Protein AF-A0AAV5VMQ9-F1 (afdb_monomer_lite)

Foldseek 3Di:
DFDDDPNDTPQQPDPLLPDDPVVSLVVLVVLLVVLVVVLVVLVVVLVVLVVVVVDPPDPPDDPCVVVSVLVSVLSVQLSVLSCVQRNVLSVVLNVCVVVPHDPVVSSVSVRVSVVSVVCNVCVNVVSCCVRDPPSVVVVVVVVCVVVVPPD

pLDDT: mean 80.71, std 12.86, range [41.66, 93.38]

Organism: NCBI:txid1538716

Radius of gyration: 21.26 Å; chains: 1; bounding box: 55×44×60 Å

InterPro domains:
  IPR000276 G protein-coupled receptor, rhodopsin-like [SM01381] (3-143)
  IPR019424 Serpentine type 7TM GPCR chemoreceptor Srsx [PF10320] (2-141)
  IPR047130 Serpentine type 7TM GPCR chemoreceptor Srsx, nematodes [PTHR23360] (6-145)

Structure (mmCIF, N/CA/C/O backbone):
data_AF-A0AAV5VMQ9-F1
#
_entry.id   AF-A0AAV5VMQ9-F1
#
loop_
_atom_site.group_PDB
_atom_site.id
_atom_site.type_symbol
_atom_site.label_atom_id
_atom_site.label_alt_id
_atom_site.label_comp_id
_atom_site.label_asym_id
_atom_site.label_entity_id
_atom_site.label_seq_id
_atom_site.pdbx_PDB_ins_code
_atom_site.Cartn_x
_atom_site.Cartn_y
_atom_site.Cartn_z
_atom_site.occupancy
_atom_site.B_iso_or_equiv
_atom_site.auth_seq_id
_atom_site.auth_comp_id
_atom_site.auth_asym_id
_atom_site.auth_atom_id
_atom_site.pdbx_PDB_model_num
ATOM 1 N N . SER A 1 1 ? -10.797 21.647 5.599 1.00 41.66 1 SER A N 1
ATOM 2 C CA . SER A 1 1 ? -12.097 22.341 5.587 1.00 41.66 1 SER A CA 1
ATOM 3 C C . SER A 1 1 ? -13.167 21.272 5.633 1.00 41.66 1 SER A C 1
ATOM 5 O O . SER A 1 1 ? -13.193 20.455 4.722 1.00 41.66 1 SER A O 1
ATOM 7 N N . VAL A 1 2 ? -13.941 21.184 6.713 1.00 50.97 2 VAL A N 1
ATOM 8 C CA . VAL A 1 2 ? -15.076 20.250 6.808 1.00 50.97 2 VAL A CA 1
ATOM 9 C C . VAL A 1 2 ? -16.281 20.965 6.197 1.00 50.97 2 VAL A C 1
ATOM 11 O O . VAL A 1 2 ? -16.526 22.122 6.528 1.00 50.97 2 VAL A O 1
ATOM 14 N N . LEU A 1 3 ? -16.944 20.329 5.232 1.00 51.19 3 LEU A N 1
ATOM 15 C CA . LEU A 1 3 ? -18.152 20.849 4.590 1.00 51.19 3 LEU A CA 1
ATOM 16 C C . LEU A 1 3 ? -19.355 20.325 5.377 1.00 51.19 3 LEU A C 1
ATOM 18 O O . LEU A 1 3 ? -19.498 19.112 5.530 1.00 51.19 3 LEU A O 1
ATOM 22 N N . TYR A 1 4 ? -20.176 21.243 5.881 1.00 50.38 4 TYR A N 1
ATOM 23 C CA . TYR A 1 4 ? -21.415 20.946 6.596 1.00 50.38 4 TYR A CA 1
ATOM 24 C C . TYR A 1 4 ? -22.597 21.196 5.662 1.00 50.38 4 TYR A C 1
ATOM 26 O O . TYR A 1 4 ? -22.628 22.212 4.964 1.00 50.38 4 TYR A O 1
ATOM 34 N N . VAL A 1 5 ? -23.559 20.277 5.654 1.00 51.19 5 VAL A N 1
ATOM 35 C CA . VAL A 1 5 ? -24.880 20.467 5.048 1.00 51.19 5 VAL A CA 1
ATOM 36 C C . VAL A 1 5 ? -25.882 19.968 6.082 1.00 51.19 5 VAL A C 1
ATOM 38 O O . VAL A 1 5 ? -25.849 18.792 6.421 1.00 51.19 5 VAL A O 1
ATOM 41 N N . ASP A 1 6 ? -26.732 20.869 6.581 1.00 54.53 6 ASP A N 1
ATOM 42 C CA . ASP A 1 6 ? -27.816 20.564 7.534 1.00 54.53 6 ASP A CA 1
ATOM 43 C C . ASP A 1 6 ? -27.338 19.948 8.871 1.00 54.53 6 ASP A C 1
ATOM 45 O O . ASP A 1 6 ? -27.774 18.879 9.279 1.00 54.53 6 ASP A O 1
ATOM 49 N N . ASP A 1 7 ? -26.381 20.614 9.535 1.00 60.31 7 ASP A N 1
ATOM 50 C CA . ASP A 1 7 ? -25.781 20.241 10.838 1.00 60.31 7 ASP A CA 1
ATOM 51 C C . ASP A 1 7 ? -25.092 18.860 10.932 1.00 60.31 7 ASP A C 1
ATOM 53 O O . ASP A 1 7 ? -24.457 18.558 11.944 1.00 60.31 7 ASP A O 1
ATOM 57 N N . ASP A 1 8 ? -25.086 18.071 9.856 1.00 57.31 8 ASP A N 1
ATOM 58 C CA . ASP A 1 8 ? -24.368 16.801 9.771 1.00 57.31 8 ASP A CA 1
ATOM 59 C C . ASP A 1 8 ? -23.054 16.928 8.969 1.00 57.31 8 ASP A C 1
ATOM 61 O O . ASP A 1 8 ? -22.966 17.565 7.912 1.00 57.31 8 ASP A O 1
ATOM 65 N N . GLU A 1 9 ? -21.985 16.295 9.473 1.00 60.38 9 GLU A N 1
ATOM 66 C CA . GLU A 1 9 ? -20.730 16.149 8.726 1.00 60.38 9 GLU A CA 1
ATOM 67 C C . GLU A 1 9 ? -20.981 15.282 7.483 1.00 60.38 9 GLU A C 1
ATOM 69 O O . GLU A 1 9 ? -21.402 14.126 7.600 1.00 60.38 9 GLU A O 1
ATOM 74 N N . ILE A 1 10 ? -20.670 15.798 6.285 1.00 59.00 10 ILE A N 1
ATOM 75 C CA . ILE A 1 10 ? -20.750 14.998 5.055 1.00 59.00 10 ILE A CA 1
ATOM 76 C C . ILE A 1 10 ? -19.783 13.819 5.186 1.00 59.00 10 ILE A C 1
ATOM 78 O O . ILE A 1 10 ? -18.559 13.967 5.093 1.00 59.00 10 ILE A O 1
ATOM 82 N N . LYS A 1 11 ? -20.336 12.622 5.390 1.00 62.44 11 LYS A N 1
ATOM 83 C CA . LYS A 1 11 ? -19.556 11.385 5.427 1.00 62.44 11 LYS A CA 1
ATOM 84 C C . LYS A 1 11 ? -18.906 11.184 4.061 1.00 62.44 11 LYS A C 1
ATOM 86 O O . LYS A 1 11 ? -19.587 11.226 3.037 1.00 62.44 11 LYS A O 1
ATOM 91 N N . LEU A 1 12 ? -17.590 10.953 4.034 1.00 67.56 12 LEU A N 1
ATOM 92 C CA . LEU A 1 12 ? -16.906 10.583 2.794 1.00 67.56 12 LEU A CA 1
ATOM 93 C C . LEU A 1 12 ? -17.612 9.370 2.180 1.00 67.56 12 LEU A C 1
ATOM 95 O O . LEU A 1 12 ? -17.870 8.384 2.874 1.00 67.56 12 LEU A O 1
ATOM 99 N N . CYS A 1 13 ? -17.899 9.443 0.878 1.00 68.81 13 CYS A N 1
ATOM 100 C CA . CYS A 1 13 ? -18.507 8.350 0.128 1.00 68.81 13 CYS A CA 1
ATOM 101 C C . CYS A 1 13 ? -17.547 7.157 0.090 1.00 68.81 13 CYS A C 1
ATOM 103 O O . CYS A 1 13 ? -16.725 7.022 -0.817 1.00 68.81 13 CYS A O 1
ATOM 105 N N . GLN A 1 14 ? -17.635 6.292 1.097 1.00 73.38 14 GLN A N 1
ATOM 106 C CA . GLN A 1 14 ? -16.844 5.079 1.195 1.00 73.38 14 GLN A CA 1
ATOM 107 C C . GLN A 1 14 ? -17.784 3.894 1.427 1.00 73.38 14 GLN A C 1
ATOM 109 O O . GLN A 1 14 ? -18.496 3.880 2.435 1.00 73.38 14 GLN A O 1
ATOM 114 N N . PRO A 1 15 ? -17.745 2.861 0.567 1.00 71.88 15 PRO A N 1
ATOM 115 C CA . PRO A 1 15 ? -18.595 1.686 0.713 1.00 71.88 15 PRO A CA 1
ATOM 116 C C . PRO A 1 15 ? -18.608 1.064 2.118 1.00 71.88 15 PRO A C 1
ATOM 118 O O . PRO A 1 15 ? -19.693 0.754 2.568 1.00 71.88 15 PRO A O 1
ATOM 121 N N . PRO A 1 16 ? -17.494 0.920 2.872 1.00 73.50 16 PRO A N 1
ATOM 122 C CA . PRO A 1 16 ? -17.504 0.287 4.193 1.00 73.50 16 PRO A CA 1
ATOM 123 C C . PRO A 1 16 ? -18.169 1.121 5.297 1.00 73.50 16 PRO A C 1
ATOM 125 O O . PRO A 1 16 ? -18.546 0.561 6.325 1.00 73.50 16 PRO A O 1
ATOM 128 N N . LEU A 1 17 ? -18.288 2.442 5.122 1.00 76.56 17 LEU A N 1
ATOM 129 C CA . LEU A 1 17 ? -18.883 3.338 6.121 1.00 76.56 17 LEU A CA 1
ATOM 130 C C . LEU A 1 17 ? -20.412 3.254 6.135 1.00 76.56 17 LEU A C 1
ATOM 132 O O . LEU A 1 17 ? -21.012 3.515 7.173 1.00 76.56 17 LEU A O 1
ATOM 136 N N . SER A 1 18 ? -21.034 2.837 5.027 1.00 80.12 18 SER A N 1
ATOM 137 C CA . SER A 1 18 ? -22.481 2.605 4.951 1.00 80.12 18 SER A CA 1
ATOM 138 C C . SER A 1 18 ? -22.912 1.242 5.505 1.00 80.12 18 SER A C 1
ATOM 140 O O . SER A 1 18 ? -24.106 0.962 5.568 1.00 80.12 18 SER A O 1
ATOM 142 N N . LEU A 1 19 ? -21.968 0.373 5.893 1.00 80.81 19 LEU A N 1
ATOM 143 C CA . LEU A 1 19 ? -22.278 -0.924 6.498 1.00 80.81 19 LEU A CA 1
ATOM 144 C C . LEU A 1 19 ? -22.475 -0.801 8.010 1.00 80.81 19 LEU 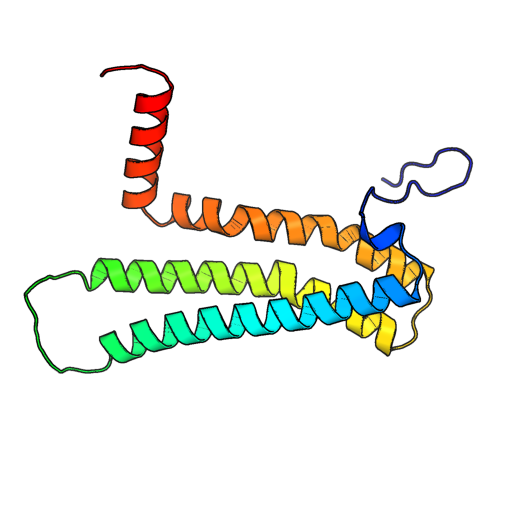A C 1
ATOM 146 O O . LEU A 1 19 ? -21.891 0.054 8.678 1.00 80.81 19 LEU A O 1
ATOM 150 N N . SER A 1 20 ? -23.253 -1.733 8.566 1.00 84.75 20 SER A N 1
ATOM 151 C CA . SER A 1 20 ? -23.396 -1.866 10.014 1.00 84.75 20 SER A CA 1
ATOM 152 C C . SER A 1 20 ? -22.042 -2.129 10.681 1.00 84.75 20 SER A C 1
ATOM 154 O O . SER A 1 20 ? -21.143 -2.753 10.110 1.00 84.75 20 SER A O 1
ATOM 156 N N . PHE A 1 21 ? -21.895 -1.670 11.925 1.00 79.50 21 PHE A N 1
ATOM 157 C CA . PHE A 1 21 ? -20.625 -1.699 12.659 1.00 79.50 21 PHE A CA 1
ATOM 158 C C . PHE A 1 21 ? -19.977 -3.095 12.719 1.00 79.50 21 PHE A C 1
ATOM 160 O O . PHE A 1 21 ? -18.758 -3.229 12.588 1.00 79.50 21 PHE A O 1
ATOM 167 N N . THR A 1 22 ? -20.789 -4.144 12.869 1.00 83.44 22 THR A N 1
ATOM 168 C CA . THR A 1 22 ? -20.321 -5.537 12.902 1.00 83.44 22 THR A CA 1
ATOM 169 C C . THR A 1 22 ? -19.739 -5.969 11.560 1.00 83.44 22 THR A C 1
ATOM 171 O O . THR A 1 22 ? -18.632 -6.505 11.518 1.00 83.44 22 THR A O 1
ATOM 174 N N . VAL A 1 23 ? -20.438 -5.699 10.453 1.00 86.69 23 VAL A N 1
ATOM 175 C C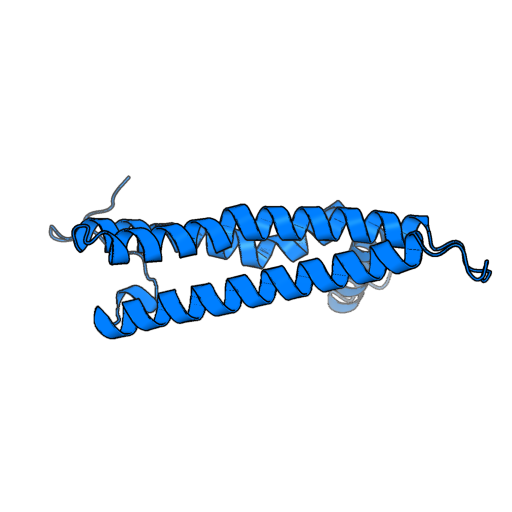A . VAL A 1 23 ? -19.956 -6.087 9.119 1.00 86.69 23 VAL A CA 1
ATOM 176 C C . VAL A 1 23 ? -18.732 -5.258 8.736 1.00 86.69 23 VAL A C 1
ATOM 178 O O . VAL A 1 23 ? -17.763 -5.793 8.200 1.00 86.69 23 VAL A O 1
ATOM 181 N N . ARG A 1 24 ? -18.715 -3.976 9.113 1.00 84.69 24 ARG A N 1
ATOM 182 C CA . ARG A 1 24 ? -17.555 -3.095 8.956 1.00 84.69 24 ARG A CA 1
ATOM 183 C C . ARG A 1 24 ? -16.318 -3.659 9.657 1.00 84.69 24 ARG A C 1
ATOM 185 O O . ARG A 1 24 ? -15.249 -3.709 9.058 1.00 84.69 24 ARG A O 1
ATOM 192 N N . ARG A 1 25 ? -16.447 -4.147 10.894 1.00 84.62 25 ARG A N 1
ATOM 193 C CA . ARG A 1 25 ? -15.337 -4.785 11.624 1.00 84.62 25 ARG A CA 1
ATOM 194 C C . ARG A 1 25 ? -14.781 -5.997 10.872 1.00 84.62 25 ARG A C 1
ATOM 196 O O . ARG A 1 25 ? -13.568 -6.102 10.711 1.00 84.62 25 ARG A O 1
ATOM 203 N N . VAL A 1 26 ? -15.656 -6.875 10.380 1.00 88.81 26 VAL A N 1
ATOM 204 C CA . VAL A 1 26 ? -15.254 -8.050 9.589 1.00 88.81 26 VAL A CA 1
ATOM 205 C C . VAL A 1 26 ? -14.538 -7.625 8.304 1.00 88.81 26 VAL A C 1
ATOM 207 O O . VAL A 1 26 ? -13.491 -8.178 7.980 1.00 88.81 26 VAL A O 1
ATOM 210 N N . TRP A 1 27 ? -15.034 -6.593 7.619 1.00 88.62 27 TRP A N 1
ATOM 211 C CA . TRP A 1 27 ? -14.419 -6.052 6.405 1.00 88.62 27 TRP A CA 1
ATOM 212 C C . TRP A 1 27 ? -12.969 -5.602 6.625 1.00 88.62 27 TRP A C 1
ATOM 214 O O . TRP A 1 27 ? -12.070 -5.978 5.870 1.00 88.62 27 TRP A O 1
ATOM 224 N N . TYR A 1 28 ? -12.717 -4.824 7.682 1.00 87.38 28 TYR A N 1
ATOM 225 C CA . TYR A 1 28 ? -11.368 -4.350 8.007 1.00 87.38 28 TYR A CA 1
ATOM 226 C C . TYR A 1 28 ? -10.440 -5.465 8.494 1.00 87.38 28 TYR A C 1
ATOM 228 O O . TYR A 1 28 ? -9.242 -5.413 8.205 1.00 87.38 28 TYR A O 1
ATOM 236 N N . PHE A 1 29 ? -10.971 -6.477 9.182 1.00 88.75 29 PHE A N 1
ATOM 237 C CA . PHE A 1 29 ? -10.198 -7.646 9.594 1.00 88.75 29 PHE A CA 1
ATOM 238 C C . PHE A 1 29 ? -9.774 -8.493 8.389 1.00 88.75 29 PHE A C 1
ATOM 240 O O . PHE A 1 29 ? -8.593 -8.792 8.223 1.00 88.75 29 PHE A O 1
ATOM 247 N N . ILE A 1 30 ? -10.713 -8.806 7.491 1.00 91.12 30 ILE A N 1
ATOM 248 C CA . ILE A 1 30 ? -10.426 -9.509 6.235 1.00 91.12 30 ILE A CA 1
ATOM 249 C C . ILE A 1 30 ? -9.397 -8.720 5.415 1.00 91.12 30 ILE A C 1
ATOM 251 O O . ILE A 1 30 ? -8.406 -9.283 4.952 1.00 91.12 30 ILE A O 1
ATOM 255 N N . GLY A 1 31 ? -9.578 -7.401 5.295 1.00 89.19 31 GLY A N 1
ATOM 256 C CA . GLY A 1 31 ? -8.621 -6.527 4.617 1.00 89.19 31 GLY A CA 1
ATOM 257 C C . GLY A 1 31 ? -7.211 -6.599 5.213 1.00 89.19 31 GLY A C 1
ATOM 258 O O . GLY A 1 31 ? -6.235 -6.617 4.465 1.00 89.19 31 GLY A O 1
ATOM 259 N N . LEU A 1 32 ? -7.086 -6.692 6.541 1.00 90.12 32 LEU A N 1
ATOM 260 C CA . LEU A 1 32 ? -5.797 -6.859 7.212 1.00 90.12 32 LEU A CA 1
ATOM 261 C C . LEU A 1 32 ? -5.128 -8.190 6.840 1.00 90.12 32 LEU A C 1
ATOM 263 O O . LEU A 1 32 ? -3.939 -8.196 6.523 1.00 90.12 32 LEU A O 1
ATOM 267 N N . VAL A 1 33 ? -5.890 -9.289 6.818 1.00 92.94 33 VAL A N 1
ATOM 268 C CA . VAL A 1 33 ? -5.390 -10.617 6.421 1.00 92.94 33 VAL A CA 1
ATOM 269 C C . VAL A 1 33 ? -4.880 -10.598 4.981 1.00 92.94 33 VAL A C 1
ATOM 271 O O . VAL A 1 33 ? -3.749 -11.010 4.728 1.00 92.94 33 VAL A O 1
ATOM 274 N N . PHE A 1 34 ? -5.656 -10.054 4.040 1.00 91.88 34 PHE A N 1
ATOM 275 C CA . PHE A 1 34 ? -5.222 -9.944 2.644 1.00 91.88 34 PHE A CA 1
ATOM 276 C C . PHE A 1 34 ? -3.973 -9.069 2.485 1.00 91.88 34 PHE A C 1
ATOM 278 O O . PHE A 1 34 ? -3.068 -9.419 1.724 1.00 91.88 34 PHE A O 1
ATOM 285 N N . ASN A 1 35 ? -3.879 -7.960 3.225 1.00 90.44 35 ASN A N 1
ATOM 286 C CA . ASN A 1 35 ? -2.679 -7.124 3.216 1.00 90.44 35 ASN A CA 1
ATOM 287 C C . ASN A 1 35 ? -1.451 -7.892 3.734 1.00 90.44 35 ASN A C 1
ATOM 289 O O . ASN A 1 35 ? -0.380 -7.785 3.140 1.00 90.44 35 ASN A O 1
ATOM 293 N N . ALA A 1 36 ? -1.595 -8.694 4.793 1.00 90.69 36 ALA A N 1
ATOM 294 C CA . ALA A 1 36 ? -0.511 -9.528 5.311 1.00 90.69 36 ALA A CA 1
ATOM 295 C C . ALA A 1 36 ? -0.063 -10.587 4.288 1.00 90.69 36 ALA A C 1
ATOM 297 O O . ALA A 1 36 ? 1.131 -10.717 4.022 1.00 90.69 36 ALA A O 1
ATOM 298 N N . VAL A 1 37 ? -1.010 -11.279 3.644 1.00 93.38 37 VAL A N 1
ATOM 299 C CA . VAL A 1 37 ? -0.719 -12.238 2.562 1.00 93.38 37 VAL A CA 1
ATOM 300 C C . VAL A 1 37 ? 0.011 -11.558 1.401 1.00 93.38 37 VAL A C 1
ATOM 302 O O . VAL A 1 37 ? 0.968 -12.109 0.863 1.00 93.38 37 VAL A O 1
ATOM 305 N N . THR A 1 38 ? -0.388 -10.335 1.050 1.00 89.75 38 THR A N 1
ATOM 306 C CA . THR A 1 38 ? 0.243 -9.551 -0.021 1.00 89.75 38 THR A CA 1
ATOM 307 C C . THR A 1 38 ? 1.699 -9.228 0.312 1.00 89.75 38 THR A C 1
ATOM 309 O O . THR A 1 38 ? 2.581 -9.413 -0.524 1.00 89.75 38 THR A O 1
ATOM 312 N N . VAL A 1 39 ? 1.980 -8.807 1.550 1.00 89.38 39 VAL A N 1
ATOM 313 C CA . VAL A 1 39 ? 3.356 -8.570 2.012 1.00 89.38 39 VAL A CA 1
ATOM 314 C C . VAL A 1 39 ? 4.179 -9.856 1.952 1.00 89.38 39 VAL A C 1
ATOM 316 O O . VAL A 1 39 ? 5.299 -9.827 1.451 1.00 89.38 39 VAL A O 1
ATOM 319 N N . LEU A 1 40 ? 3.625 -10.992 2.385 1.00 91.94 40 LEU A N 1
ATOM 320 C CA . LEU A 1 40 ? 4.309 -12.286 2.300 1.00 91.94 40 LEU A CA 1
ATOM 321 C C . LEU A 1 40 ? 4.613 -12.691 0.852 1.00 91.94 40 LEU A C 1
ATOM 323 O O . LEU A 1 40 ? 5.711 -13.171 0.578 1.00 91.94 40 LEU A O 1
ATOM 327 N N . ALA A 1 41 ? 3.685 -12.462 -0.079 1.00 91.38 41 ALA A N 1
ATOM 328 C CA . ALA A 1 41 ? 3.894 -12.730 -1.500 1.00 91.38 41 ALA A CA 1
ATOM 329 C C . ALA A 1 41 ? 5.000 -11.845 -2.100 1.00 91.38 41 ALA A C 1
ATOM 331 O O . ALA A 1 41 ? 5.835 -12.313 -2.873 1.00 91.38 41 ALA A O 1
ATOM 332 N N . TYR A 1 42 ? 5.055 -10.569 -1.718 1.00 87.56 42 TYR A N 1
ATOM 333 C CA . TYR A 1 42 ? 6.140 -9.695 -2.151 1.00 87.56 42 TYR A CA 1
ATOM 334 C C . TYR A 1 42 ? 7.492 -10.083 -1.540 1.00 87.56 42 TYR A C 1
ATOM 336 O O . TYR A 1 42 ? 8.504 -10.072 -2.242 1.00 87.56 42 TYR A O 1
ATOM 344 N N . LEU A 1 43 ? 7.522 -10.451 -0.255 1.00 89.12 43 LEU A N 1
ATOM 345 C CA . LEU A 1 43 ? 8.733 -10.929 0.413 1.00 89.12 43 LEU A CA 1
ATOM 346 C C . LEU A 1 43 ? 9.231 -12.240 -0.196 1.00 89.12 43 LEU A C 1
ATOM 348 O O . LEU A 1 43 ? 10.436 -12.396 -0.371 1.00 89.12 43 LEU A O 1
ATOM 352 N N . SER A 1 44 ? 8.336 -13.162 -0.563 1.00 89.12 44 SER A N 1
ATOM 353 C CA . SER A 1 44 ? 8.722 -14.410 -1.223 1.00 89.12 44 SER A CA 1
ATOM 354 C C . SER A 1 44 ? 9.267 -14.157 -2.629 1.00 89.12 44 SER A C 1
ATOM 356 O O . SER A 1 44 ? 10.312 -14.704 -2.973 1.00 89.12 44 SER A O 1
ATOM 358 N N . ALA A 1 45 ? 8.648 -13.264 -3.409 1.00 87.50 45 ALA A N 1
ATOM 359 C CA . ALA A 1 45 ? 9.175 -12.844 -4.706 1.00 87.50 45 ALA A CA 1
ATOM 360 C C . ALA A 1 45 ? 10.569 -12.207 -4.572 1.00 87.50 45 ALA A C 1
ATOM 362 O O . ALA A 1 45 ? 11.492 -12.571 -5.303 1.00 87.50 45 ALA A O 1
ATOM 363 N N . PHE A 1 46 ? 10.748 -11.308 -3.599 1.00 84.88 46 PHE A N 1
ATOM 364 C CA . PHE A 1 46 ? 12.047 -10.710 -3.297 1.00 84.88 46 PHE A CA 1
ATOM 365 C C . PHE A 1 46 ? 13.078 -11.772 -2.892 1.00 84.88 46 PHE A C 1
ATOM 367 O O . PHE A 1 46 ? 14.186 -11.783 -3.424 1.00 84.88 46 PHE A O 1
ATOM 374 N N . ALA A 1 47 ? 12.705 -12.701 -2.007 1.00 86.75 47 ALA A N 1
ATOM 375 C CA . ALA A 1 47 ? 13.571 -13.782 -1.553 1.00 86.75 47 ALA A CA 1
ATOM 376 C C . ALA A 1 47 ? 13.996 -14.698 -2.707 1.00 86.75 47 ALA A C 1
ATOM 378 O O . ALA A 1 47 ? 15.174 -15.018 -2.810 1.00 86.75 47 ALA A O 1
ATOM 379 N N . ILE A 1 48 ? 13.087 -15.078 -3.612 1.00 86.00 48 ILE A N 1
ATOM 380 C CA . ILE A 1 48 ? 13.410 -15.907 -4.785 1.00 86.00 48 ILE A CA 1
ATOM 381 C C . ILE A 1 48 ? 14.464 -15.220 -5.662 1.00 86.00 48 ILE A C 1
ATOM 383 O O . ILE A 1 48 ? 15.455 -15.852 -6.033 1.00 86.00 48 ILE A O 1
ATOM 387 N N . ILE A 1 49 ? 14.283 -13.930 -5.966 1.00 81.44 49 ILE A N 1
ATOM 388 C CA . ILE A 1 49 ? 15.237 -13.173 -6.791 1.00 81.44 49 ILE A CA 1
ATOM 389 C C . ILE A 1 49 ? 16.576 -13.020 -6.053 1.00 81.44 49 ILE A C 1
ATOM 391 O O . ILE A 1 49 ? 17.637 -13.217 -6.646 1.00 81.44 49 ILE A O 1
ATOM 395 N N . TYR A 1 50 ? 16.542 -12.758 -4.746 1.00 82.19 50 TYR A N 1
ATOM 396 C CA . TYR A 1 50 ? 17.740 -12.650 -3.918 1.00 82.19 50 TYR A CA 1
ATOM 397 C C . TYR A 1 50 ? 18.520 -13.972 -3.834 1.00 82.19 50 TYR A C 1
ATOM 399 O O . TYR A 1 50 ? 19.725 -13.994 -4.073 1.00 82.19 50 TYR A O 1
ATOM 407 N N . TYR A 1 51 ? 17.852 -15.099 -3.572 1.00 83.88 51 TYR A N 1
ATOM 408 C CA . TYR A 1 51 ? 18.484 -16.421 -3.537 1.00 83.88 51 TYR A CA 1
ATOM 409 C C . TYR A 1 51 ? 19.072 -16.816 -4.892 1.00 83.88 51 TYR A C 1
ATOM 411 O O . TYR A 1 51 ? 20.146 -17.420 -4.933 1.00 83.88 51 TYR A O 1
ATOM 419 N N . LYS A 1 52 ? 18.405 -16.455 -5.997 1.00 78.88 52 LYS A N 1
ATOM 420 C CA . LYS A 1 52 ? 18.934 -16.642 -7.353 1.00 78.88 52 LYS A CA 1
ATOM 421 C C . LYS A 1 52 ? 20.222 -15.840 -7.566 1.00 78.88 52 LYS A C 1
ATOM 423 O O . LYS A 1 52 ? 21.157 -16.361 -8.161 1.00 78.88 52 LYS A O 1
ATOM 428 N N . HIS A 1 53 ? 20.296 -14.625 -7.026 1.00 71.88 53 HIS A N 1
ATOM 429 C CA . HIS A 1 53 ? 21.487 -13.778 -7.089 1.00 71.88 53 HIS A CA 1
ATOM 430 C C . HIS A 1 53 ? 22.614 -14.240 -6.139 1.00 71.88 53 HIS A C 1
ATOM 432 O O . HIS A 1 53 ? 23.792 -14.043 -6.430 1.00 71.88 53 HIS A O 1
ATOM 438 N N . CYS A 1 54 ? 22.283 -14.850 -4.995 1.00 69.31 54 CYS A N 1
ATOM 439 C CA . CYS A 1 54 ? 23.259 -15.335 -4.011 1.00 69.31 54 CYS A CA 1
ATOM 440 C C . CYS A 1 54 ? 23.827 -16.727 -4.316 1.00 69.31 54 CYS A C 1
ATOM 442 O O . CYS A 1 54 ? 24.909 -17.043 -3.825 1.00 69.31 54 CYS A O 1
ATOM 444 N N . LYS A 1 55 ? 23.142 -17.575 -5.097 1.00 69.44 55 LYS A N 1
ATOM 445 C CA . LYS A 1 55 ? 23.706 -18.864 -5.523 1.00 69.44 55 LYS A CA 1
ATOM 446 C C . LYS A 1 55 ? 24.706 -18.652 -6.673 1.00 69.44 55 LYS A C 1
ATOM 448 O O . LYS A 1 55 ? 24.289 -18.277 -7.763 1.00 69.44 55 LYS A O 1
ATOM 453 N N . PRO A 1 56 ? 25.998 -18.993 -6.507 1.00 55.78 56 PRO A N 1
ATOM 454 C CA . PRO A 1 56 ? 27.017 -18.841 -7.551 1.00 55.78 56 PRO A CA 1
ATOM 455 C C . PRO A 1 56 ? 26.967 -19.952 -8.620 1.00 55.78 56 PRO A C 1
ATOM 457 O O . PRO A 1 56 ? 27.966 -20.214 -9.291 1.00 55.78 56 PRO A O 1
ATOM 460 N N . TYR A 1 57 ? 25.842 -20.658 -8.770 1.00 52.91 57 TYR A N 1
ATOM 461 C CA . TYR A 1 57 ? 25.778 -21.848 -9.611 1.00 52.91 57 TYR A CA 1
ATOM 462 C C . TYR A 1 57 ? 25.136 -21.538 -10.962 1.00 52.91 57 TYR A C 1
ATOM 464 O O . TYR A 1 57 ? 23.936 -21.309 -11.070 1.00 52.91 57 TYR A O 1
ATOM 472 N N . GLN A 1 58 ? 26.001 -21.602 -11.976 1.00 47.34 58 GLN A N 1
ATOM 473 C CA . GLN A 1 58 ? 25.754 -21.504 -13.411 1.00 47.34 58 GLN A CA 1
ATOM 474 C C . GLN A 1 58 ? 25.663 -20.080 -13.982 1.00 47.34 58 GLN A C 1
ATOM 476 O O . GLN A 1 58 ? 24.614 -19.458 -14.115 1.00 47.34 58 GLN A O 1
ATOM 481 N N . LYS A 1 59 ? 26.842 -19.627 -14.418 1.00 48.03 59 LYS A N 1
ATOM 482 C CA . LYS A 1 59 ? 27.135 -18.516 -15.329 1.00 48.03 59 LYS A CA 1
ATOM 483 C C . LYS A 1 59 ? 26.434 -18.732 -16.689 1.00 48.03 59 LYS A C 1
ATOM 485 O O . LYS A 1 59 ? 27.085 -18.943 -17.708 1.00 48.03 59 LYS A O 1
ATOM 490 N N . HIS A 1 60 ? 25.103 -18.758 -16.727 1.00 47.41 60 HIS A N 1
ATOM 491 C CA . HIS A 1 60 ? 24.340 -18.855 -17.970 1.00 47.41 60 HIS A CA 1
ATOM 492 C C . HIS A 1 60 ? 24.249 -17.474 -18.625 1.00 47.41 60 HIS A C 1
ATOM 494 O O . HIS A 1 60 ? 23.391 -16.681 -18.274 1.00 47.41 60 HIS A O 1
ATOM 500 N N . LYS A 1 61 ? 25.182 -17.218 -19.552 1.00 44.62 61 LYS A N 1
ATOM 501 C CA . LYS A 1 61 ? 25.089 -16.558 -20.879 1.00 44.62 61 LYS A CA 1
ATOM 502 C C . LYS A 1 61 ? 24.126 -15.381 -21.178 1.00 44.62 61 LYS A C 1
ATOM 504 O O . LYS A 1 61 ? 24.126 -14.935 -22.319 1.00 44.62 61 LYS A O 1
ATOM 509 N N . PHE A 1 62 ? 23.367 -14.843 -20.233 1.00 48.34 62 PHE A N 1
ATOM 510 C CA . PHE A 1 62 ? 22.529 -13.657 -20.406 1.00 48.34 62 PHE A CA 1
ATOM 511 C C . PHE A 1 62 ? 22.778 -12.713 -19.235 1.00 48.34 62 PHE A C 1
ATOM 513 O O . PHE A 1 62 ? 22.390 -12.991 -18.102 1.00 48.34 62 PHE A O 1
ATOM 520 N N . ASP A 1 63 ? 23.458 -11.608 -19.512 1.00 56.81 63 ASP A N 1
ATOM 521 C CA . ASP A 1 63 ? 23.749 -10.545 -18.555 1.00 56.81 63 ASP A CA 1
ATOM 522 C C . ASP A 1 63 ? 22.475 -9.741 -18.230 1.00 56.81 63 ASP A C 1
ATOM 524 O O . ASP A 1 63 ? 22.300 -8.597 -18.630 1.00 56.81 63 ASP A O 1
ATOM 528 N N . ASN A 1 64 ? 21.523 -10.381 -17.545 1.00 63.72 64 ASN A N 1
ATOM 529 C CA . ASN A 1 64 ? 20.306 -9.747 -17.029 1.00 63.72 64 ASN A CA 1
ATOM 530 C C . ASN A 1 64 ? 20.453 -9.338 -15.555 1.00 63.72 64 ASN A C 1
ATOM 532 O O . ASN A 1 64 ? 19.468 -8.959 -14.920 1.00 63.72 64 ASN A O 1
ATOM 536 N N . SER A 1 65 ? 21.671 -9.400 -15.013 1.00 67.00 65 SER A N 1
ATOM 537 C CA . SER A 1 65 ? 21.988 -9.059 -13.623 1.00 67.00 65 SER A CA 1
ATOM 538 C C . SER A 1 65 ? 21.508 -7.644 -13.262 1.00 67.00 65 SER A C 1
ATOM 540 O O . SER A 1 65 ? 20.853 -7.434 -12.238 1.00 67.00 65 SER A O 1
ATOM 542 N N . ASP A 1 66 ? 21.711 -6.688 -14.171 1.00 70.69 66 ASP A N 1
ATOM 543 C CA . ASP A 1 66 ? 21.244 -5.309 -14.037 1.00 70.69 66 ASP A CA 1
ATOM 544 C C . ASP A 1 66 ? 19.718 -5.177 -14.065 1.00 70.69 66 ASP A C 1
ATOM 546 O O . ASP A 1 66 ? 19.149 -4.357 -13.338 1.00 70.69 66 ASP A O 1
ATOM 550 N N . ILE A 1 67 ? 19.037 -5.982 -14.884 1.00 75.56 67 ILE A N 1
ATOM 551 C CA . ILE A 1 67 ? 17.572 -5.981 -14.986 1.00 75.56 67 ILE A CA 1
ATOM 552 C C . ILE A 1 67 ? 16.967 -6.549 -13.699 1.00 75.56 67 ILE A C 1
ATOM 554 O O . ILE A 1 67 ? 16.060 -5.940 -13.133 1.00 75.56 67 ILE A O 1
ATOM 558 N N . GLU A 1 68 ? 17.501 -7.662 -13.193 1.00 76.12 68 GLU A N 1
ATOM 559 C CA . GLU A 1 68 ? 17.069 -8.271 -11.931 1.00 76.12 68 GLU A CA 1
ATOM 560 C C . GLU A 1 68 ? 17.335 -7.342 -10.739 1.00 76.12 68 GLU A C 1
ATOM 562 O O . GLU A 1 68 ? 16.464 -7.160 -9.886 1.00 76.12 68 GLU A O 1
ATOM 567 N N . ARG A 1 69 ? 18.487 -6.660 -10.709 1.00 76.19 69 ARG A N 1
ATOM 568 C CA . ARG A 1 69 ? 18.810 -5.665 -9.678 1.00 76.19 69 ARG A CA 1
ATOM 569 C C . ARG A 1 69 ? 17.849 -4.477 -9.695 1.00 76.19 69 ARG A C 1
ATOM 571 O O . ARG A 1 69 ? 17.368 -4.062 -8.637 1.00 76.19 69 ARG A O 1
ATOM 578 N N . ARG A 1 70 ? 17.527 -3.939 -10.876 1.00 79.44 70 ARG A N 1
ATOM 579 C CA . ARG A 1 70 ? 16.525 -2.867 -11.024 1.00 79.44 70 ARG A CA 1
ATOM 580 C C . ARG A 1 70 ? 15.126 -3.345 -10.636 1.00 79.44 70 ARG A C 1
ATOM 582 O O . ARG A 1 70 ? 14.392 -2.593 -9.993 1.00 79.44 70 ARG A O 1
ATOM 589 N N . ALA A 1 71 ? 14.770 -4.588 -10.964 1.00 82.50 71 ALA A N 1
ATOM 590 C CA . ALA A 1 71 ? 13.509 -5.198 -10.554 1.00 82.50 71 ALA A CA 1
ATOM 591 C C . ALA A 1 71 ? 13.420 -5.328 -9.025 1.00 82.50 71 ALA A C 1
ATOM 593 O O . ALA A 1 71 ? 12.428 -4.895 -8.447 1.00 82.50 71 ALA A O 1
ATOM 594 N N . MET A 1 72 ? 14.475 -5.803 -8.352 1.00 80.38 72 MET A N 1
ATOM 595 C CA . MET A 1 72 ? 14.533 -5.866 -6.884 1.00 80.38 72 MET A CA 1
ATOM 596 C C . MET A 1 72 ? 14.376 -4.489 -6.231 1.00 80.38 72 MET A C 1
ATOM 598 O O . MET A 1 72 ? 13.593 -4.345 -5.294 1.00 80.38 72 MET A O 1
ATOM 602 N N . GLN A 1 73 ? 15.071 -3.461 -6.733 1.00 84.00 73 GLN A N 1
ATOM 603 C CA . GLN A 1 73 ? 14.927 -2.093 -6.216 1.00 84.00 73 GLN A CA 1
ATOM 604 C C . GLN A 1 73 ? 13.506 -1.550 -6.410 1.00 84.00 73 GLN A C 1
ATOM 606 O O . GLN A 1 73 ? 12.969 -0.890 -5.525 1.00 84.00 73 GLN A O 1
ATOM 611 N N . THR A 1 74 ? 12.887 -1.842 -7.554 1.00 87.25 74 THR A N 1
ATOM 612 C CA . THR A 1 74 ? 11.511 -1.427 -7.858 1.00 87.25 74 THR A CA 1
ATOM 613 C C . THR A 1 74 ? 10.516 -2.128 -6.933 1.00 87.25 74 THR A C 1
ATOM 615 O O . THR A 1 74 ? 9.680 -1.461 -6.327 1.00 87.25 74 THR A O 1
ATOM 618 N N . LEU A 1 75 ? 10.648 -3.447 -6.756 1.00 85.62 75 LEU A N 1
ATOM 619 C CA . LEU A 1 75 ? 9.828 -4.237 -5.834 1.00 85.62 75 LEU A CA 1
ATOM 620 C C . LEU A 1 75 ? 9.944 -3.726 -4.397 1.00 85.62 75 LEU A C 1
ATOM 622 O O . LEU A 1 75 ? 8.929 -3.565 -3.729 1.00 85.62 75 LEU A O 1
ATOM 626 N N . LEU A 1 76 ? 11.155 -3.395 -3.941 1.00 87.44 76 LEU A N 1
ATOM 627 C CA . LEU A 1 76 ? 11.369 -2.833 -2.608 1.00 87.44 76 LEU A CA 1
ATOM 628 C C . LEU A 1 76 ? 10.612 -1.511 -2.426 1.00 87.44 76 LEU A C 1
ATOM 630 O O . LEU A 1 76 ? 9.942 -1.325 -1.413 1.00 87.44 76 LEU A O 1
ATOM 634 N N . VAL A 1 77 ? 10.656 -0.614 -3.416 1.00 89.06 77 VAL A N 1
ATOM 635 C CA . VAL A 1 77 ? 9.899 0.648 -3.367 1.00 89.06 77 VAL A CA 1
ATOM 636 C C . VAL A 1 77 ? 8.389 0.386 -3.327 1.00 89.06 77 VAL A C 1
ATOM 638 O O . VAL A 1 77 ? 7.698 1.011 -2.526 1.00 89.06 77 VAL A O 1
ATOM 641 N N . ILE A 1 78 ? 7.876 -0.557 -4.127 1.00 88.69 78 ILE A N 1
ATOM 642 C CA . ILE A 1 78 ? 6.449 -0.931 -4.125 1.00 88.69 78 ILE A CA 1
ATOM 643 C C . ILE A 1 78 ? 6.027 -1.461 -2.748 1.00 88.69 78 ILE A C 1
ATOM 645 O O . ILE A 1 78 ? 5.005 -1.028 -2.217 1.00 88.69 78 ILE A O 1
ATOM 649 N N . ILE A 1 79 ? 6.828 -2.340 -2.137 1.00 89.00 79 ILE A N 1
ATOM 650 C CA . ILE A 1 79 ? 6.565 -2.889 -0.797 1.00 89.00 79 ILE A CA 1
ATOM 651 C C . ILE A 1 79 ? 6.529 -1.777 0.250 1.00 89.00 79 ILE A C 1
ATOM 653 O O . ILE A 1 79 ? 5.611 -1.740 1.065 1.00 89.00 79 ILE A O 1
ATOM 657 N N . LEU A 1 80 ? 7.495 -0.854 0.227 1.00 89.69 80 LEU A N 1
ATOM 658 C CA . LEU A 1 80 ? 7.522 0.261 1.173 1.00 89.69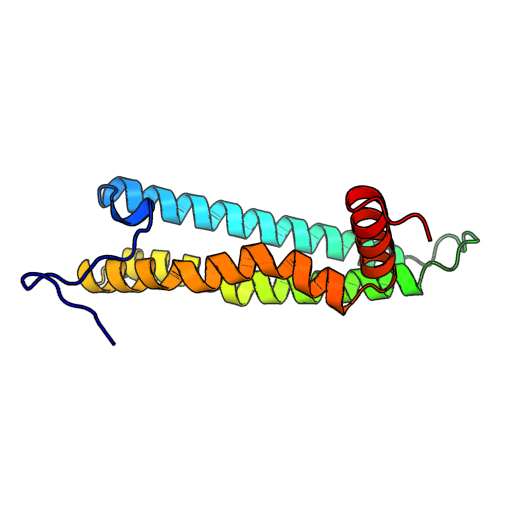 80 LEU A CA 1
ATOM 659 C C . LEU A 1 80 ? 6.279 1.139 1.031 1.00 89.69 80 LEU A C 1
ATOM 661 O O . LEU A 1 80 ? 5.619 1.427 2.029 1.00 89.69 80 LEU A O 1
ATOM 665 N N . VAL A 1 81 ? 5.916 1.514 -0.199 1.00 89.94 81 VAL A N 1
ATOM 666 C CA . VAL A 1 81 ? 4.697 2.295 -0.438 1.00 89.94 81 VAL A CA 1
ATOM 667 C C . VAL A 1 81 ? 3.471 1.532 0.058 1.00 89.94 81 VAL A C 1
ATOM 669 O O . VAL A 1 81 ? 2.644 2.122 0.751 1.00 89.94 81 VAL A O 1
ATOM 672 N N . PHE A 1 82 ? 3.370 0.228 -0.205 1.00 90.44 82 PHE A N 1
ATOM 673 C CA . PHE A 1 82 ? 2.275 -0.612 0.283 1.00 90.44 82 PHE A CA 1
ATOM 674 C C . PHE A 1 82 ? 2.196 -0.646 1.818 1.00 90.44 82 PHE A C 1
ATOM 676 O O . PHE A 1 82 ? 1.112 -0.505 2.384 1.00 90.44 82 PHE A O 1
ATOM 683 N N . ILE A 1 83 ? 3.329 -0.788 2.510 1.00 90.06 83 ILE A N 1
ATOM 684 C CA . ILE A 1 83 ? 3.380 -0.820 3.978 1.00 90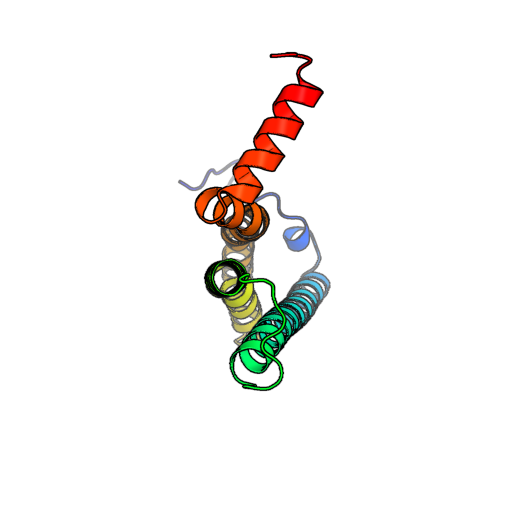.06 83 ILE A CA 1
ATOM 685 C C . ILE A 1 83 ? 2.903 0.512 4.566 1.00 90.06 83 ILE A C 1
ATOM 687 O O . ILE A 1 83 ? 1.996 0.524 5.402 1.00 90.06 83 ILE A O 1
ATOM 691 N N . PHE A 1 84 ? 3.478 1.629 4.114 1.00 89.06 84 PHE A N 1
ATOM 692 C CA . PHE A 1 84 ? 3.174 2.950 4.670 1.00 89.06 84 PHE A CA 1
ATOM 693 C C . PHE A 1 84 ? 1.768 3.436 4.328 1.00 89.06 84 PHE A C 1
ATOM 695 O O . PHE A 1 84 ? 1.136 4.099 5.146 1.00 89.06 84 PHE A O 1
ATOM 702 N N . SER A 1 85 ? 1.263 3.102 3.142 1.00 89.25 85 SER A N 1
ATOM 703 C CA . SER A 1 85 ? -0.067 3.537 2.717 1.00 89.25 85 SER A CA 1
ATOM 704 C C . SER A 1 85 ? -1.163 2.571 3.167 1.00 89.25 85 SER A C 1
ATOM 706 O O . SER A 1 85 ? -2.150 2.976 3.770 1.00 89.25 85 SER A O 1
ATOM 708 N N . ARG A 1 86 ? -1.026 1.271 2.904 1.00 88.69 86 ARG A N 1
ATOM 709 C CA . ARG A 1 86 ? -2.139 0.332 3.054 1.00 88.69 86 ARG A CA 1
ATOM 710 C C . ARG A 1 86 ? -2.096 -0.432 4.363 1.00 88.69 86 ARG A C 1
ATOM 712 O O . ARG A 1 86 ? -3.118 -0.499 5.056 1.00 88.69 86 ARG A O 1
ATOM 719 N N . LEU A 1 87 ? -0.943 -1.006 4.703 1.00 88.94 87 LEU A N 1
ATOM 720 C CA . LEU A 1 87 ? -0.818 -1.848 5.891 1.00 88.94 87 LEU A CA 1
ATOM 721 C C . LEU A 1 87 ? -0.992 -1.021 7.164 1.00 88.94 87 LEU A C 1
ATOM 723 O O . LEU A 1 87 ? -1.834 -1.368 7.988 1.00 88.94 87 LEU A O 1
ATOM 727 N N . LEU A 1 88 ? -0.269 0.097 7.288 1.00 89.56 88 LEU A N 1
ATOM 728 C CA . LEU A 1 88 ? -0.318 0.947 8.477 1.00 89.56 88 LEU A CA 1
ATOM 729 C C . LEU A 1 88 ? -1.718 1.525 8.712 1.00 89.56 88 LEU A C 1
ATOM 731 O O . LEU A 1 88 ? -2.235 1.454 9.823 1.00 89.56 88 LEU A O 1
ATOM 735 N N . SER A 1 89 ? -2.372 2.028 7.662 1.00 88.56 89 SER A N 1
ATOM 736 C CA . SER A 1 89 ? -3.738 2.548 7.769 1.00 88.56 89 SER A CA 1
ATOM 737 C C . SER A 1 89 ? -4.742 1.467 8.174 1.00 88.56 89 SER A C 1
ATOM 739 O O . SER A 1 89 ? -5.600 1.703 9.021 1.00 88.56 89 SER A O 1
ATOM 741 N N . THR A 1 90 ? -4.636 0.262 7.604 1.00 88.50 90 THR A N 1
ATOM 742 C CA . THR A 1 90 ? -5.542 -0.850 7.946 1.00 88.50 90 THR A CA 1
ATOM 743 C C . THR A 1 90 ? -5.284 -1.374 9.354 1.00 88.50 90 THR A C 1
ATOM 745 O O . THR A 1 90 ? -6.230 -1.696 10.074 1.00 88.50 90 THR A O 1
ATOM 748 N N . PHE A 1 91 ? -4.021 -1.417 9.769 1.00 90.50 91 PHE A N 1
ATOM 749 C CA . PHE A 1 91 ? -3.636 -1.752 11.131 1.00 90.50 91 PHE A CA 1
ATOM 750 C C . PHE A 1 91 ? -4.198 -0.737 12.129 1.00 90.50 91 PHE A C 1
ATOM 752 O O . PHE A 1 91 ? -4.857 -1.141 13.081 1.00 90.50 91 PHE A O 1
ATOM 759 N N . LEU A 1 92 ? -4.033 0.565 11.872 1.00 90.50 92 LEU A N 1
ATOM 760 C CA . LEU A 1 92 ? -4.548 1.630 12.734 1.00 90.50 92 LEU A CA 1
ATOM 761 C C . LEU A 1 92 ? -6.066 1.520 12.935 1.00 90.50 92 LEU A C 1
ATOM 763 O O . LEU A 1 92 ? -6.539 1.604 14.064 1.00 90.50 92 LEU A O 1
ATOM 767 N N . ALA A 1 93 ? -6.836 1.261 11.874 1.00 87.75 93 ALA A N 1
ATOM 768 C CA . ALA A 1 93 ? -8.284 1.089 11.995 1.00 87.75 93 ALA A CA 1
ATOM 769 C C . ALA A 1 93 ? -8.683 -0.135 12.832 1.00 87.75 93 ALA A C 1
ATOM 771 O O . ALA A 1 93 ? -9.607 -0.046 13.639 1.00 87.75 93 ALA A O 1
ATOM 772 N N . ASN A 1 94 ? -7.991 -1.267 12.673 1.00 88.94 94 ASN A N 1
ATOM 773 C CA . ASN A 1 94 ? -8.244 -2.450 13.498 1.00 88.94 94 ASN A CA 1
ATOM 774 C C . ASN A 1 94 ? -7.803 -2.225 14.954 1.00 88.94 94 ASN A C 1
ATOM 776 O O . ASN A 1 94 ? -8.509 -2.635 15.872 1.00 88.94 94 ASN A O 1
ATOM 780 N N . PHE A 1 95 ? -6.686 -1.527 15.170 1.00 91.75 95 PHE A N 1
ATOM 781 C CA . PHE A 1 95 ? -6.183 -1.176 16.495 1.00 91.75 95 PHE A CA 1
ATOM 782 C C . PHE A 1 95 ? -7.155 -0.267 17.252 1.00 91.75 95 PHE A C 1
ATOM 784 O O . PHE A 1 95 ? -7.478 -0.556 18.399 1.00 91.75 95 PHE A O 1
ATOM 791 N N . LEU A 1 96 ? -7.691 0.777 16.607 1.00 90.38 96 LEU A N 1
ATOM 792 C CA . LEU A 1 96 ? -8.685 1.667 17.219 1.00 90.38 96 LEU A CA 1
ATOM 793 C C . LEU A 1 96 ? -9.958 0.914 17.633 1.00 90.38 96 LEU A C 1
ATOM 795 O O . LEU A 1 96 ? -10.508 1.169 18.703 1.00 90.38 96 LEU A O 1
ATOM 799 N N . VAL A 1 97 ? -10.402 -0.045 16.812 1.00 87.44 97 VAL A N 1
ATOM 800 C CA . VAL A 1 97 ? -11.545 -0.913 17.134 1.00 87.44 97 VAL A CA 1
ATOM 801 C C . VAL A 1 97 ? -11.224 -1.851 18.300 1.00 87.44 97 VAL A C 1
ATOM 803 O O . VAL A 1 97 ? -12.077 -2.051 19.163 1.00 87.44 97 VAL A O 1
ATOM 806 N N . PHE A 1 98 ? -10.021 -2.427 18.331 1.00 89.00 98 PHE A N 1
ATOM 807 C CA . PHE A 1 98 ? -9.583 -3.346 19.383 1.00 89.00 98 PHE A CA 1
ATOM 808 C C . PHE A 1 98 ? -9.391 -2.643 20.733 1.00 89.00 98 PHE A C 1
ATOM 810 O O . PHE A 1 98 ? -9.816 -3.162 21.759 1.00 89.00 98 PHE A O 1
ATOM 817 N N . ALA A 1 99 ? -8.820 -1.439 20.727 1.00 90.56 99 ALA A N 1
ATOM 818 C CA . ALA A 1 99 ? -8.610 -0.615 21.915 1.00 90.56 99 ALA A CA 1
ATOM 819 C C . ALA A 1 99 ? -9.907 0.010 22.472 1.00 90.56 99 ALA A C 1
ATOM 821 O O . ALA A 1 99 ? -9.867 0.678 23.501 1.00 90.56 99 ALA A O 1
ATOM 822 N N . GLY A 1 100 ? -11.055 -0.199 21.817 1.00 88.44 100 GLY A N 1
ATOM 823 C CA . GLY A 1 100 ? -12.353 0.251 22.320 1.00 88.44 100 GLY A CA 1
ATOM 824 C C . GLY A 1 100 ? -12.570 1.765 22.251 1.00 88.44 100 GLY A C 1
ATOM 825 O O . GLY A 1 100 ? -13.343 2.298 23.043 1.00 88.44 100 GLY A O 1
ATOM 826 N N . TYR A 1 101 ? -11.909 2.464 21.320 1.00 90.88 101 TYR A N 1
ATOM 827 C CA . TYR A 1 101 ? -12.135 3.898 21.107 1.00 90.88 101 TYR A CA 1
ATOM 828 C C . TYR A 1 101 ? -13.576 4.203 20.661 1.00 90.88 101 TYR A C 1
ATOM 830 O O . TYR A 1 101 ? -14.317 3.328 20.202 1.00 90.88 101 TYR A O 1
ATOM 838 N N . SER A 1 102 ? -13.975 5.475 20.780 1.00 89.75 102 SER A N 1
ATOM 839 C CA . SER A 1 102 ? -15.311 5.934 20.392 1.00 89.75 102 SER A CA 1
ATOM 840 C C . SER A 1 102 ? -15.611 5.670 18.911 1.00 89.75 102 SER A C 1
ATOM 842 O O . SER A 1 102 ? -14.729 5.703 18.046 1.00 89.75 102 SER A O 1
ATOM 844 N N . LYS A 1 103 ? -16.891 5.417 18.612 1.00 83.81 103 LYS A N 1
ATOM 845 C CA . LYS A 1 103 ? -17.354 5.103 17.252 1.00 83.81 103 LYS A CA 1
ATOM 846 C C . LYS A 1 103 ? -17.053 6.237 16.270 1.00 83.81 103 LYS A C 1
ATOM 848 O O . LYS A 1 103 ? -16.608 5.947 15.164 1.00 83.81 103 LYS A O 1
ATOM 853 N N . ASP A 1 104 ? -17.193 7.490 16.697 1.00 84.44 104 ASP A N 1
ATOM 854 C CA . ASP A 1 104 ? -16.945 8.665 15.852 1.00 84.44 104 ASP A CA 1
ATOM 855 C C . ASP A 1 104 ? -15.472 8.787 15.448 1.00 84.44 104 ASP A C 1
ATOM 857 O O . ASP A 1 104 ? -15.156 9.070 14.292 1.00 84.44 104 ASP A O 1
ATOM 861 N N . LEU A 1 105 ? -14.547 8.506 16.375 1.00 84.69 105 LEU A N 1
ATOM 862 C CA . LEU A 1 105 ? -13.114 8.523 16.077 1.00 84.69 105 LEU A CA 1
ATOM 863 C C . LEU A 1 105 ? -12.743 7.412 15.088 1.00 84.69 105 LEU 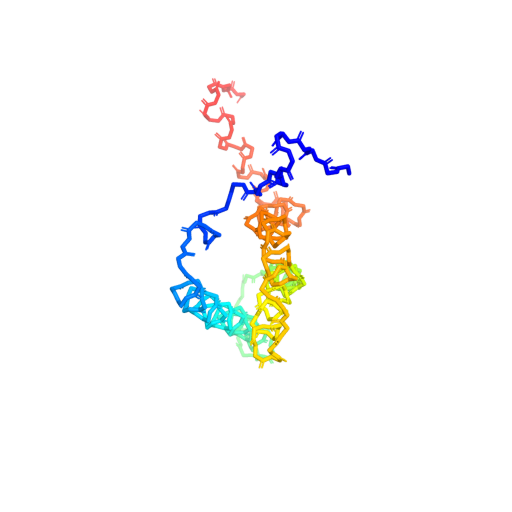A C 1
ATOM 865 O O . LEU A 1 105 ? -11.973 7.644 14.156 1.00 84.69 105 LEU A O 1
ATOM 869 N N . ILE A 1 106 ? -13.314 6.218 15.271 1.00 86.88 106 ILE A N 1
ATOM 870 C CA . ILE A 1 106 ? -13.116 5.081 14.365 1.00 86.88 106 ILE A CA 1
ATOM 871 C C . ILE A 1 106 ? -13.641 5.417 12.965 1.00 86.88 106 ILE A C 1
ATOM 873 O O . ILE A 1 106 ? -12.948 5.153 11.986 1.00 86.88 106 ILE A O 1
ATOM 877 N N . GLU A 1 107 ? -14.832 6.010 12.856 1.00 85.25 107 GLU A N 1
ATOM 878 C CA . GLU A 1 107 ? -15.427 6.389 11.568 1.00 85.25 107 GLU A CA 1
ATOM 879 C C . GLU A 1 107 ? -14.596 7.434 10.838 1.00 85.25 107 GLU A C 1
ATOM 881 O O . GLU A 1 107 ? -14.286 7.255 9.660 1.00 85.25 107 GLU A O 1
ATOM 886 N N . ARG A 1 108 ? -14.149 8.474 11.547 1.00 84.31 108 ARG A N 1
ATOM 887 C CA . ARG A 1 108 ? -13.260 9.492 10.979 1.00 84.31 108 ARG A CA 1
ATOM 888 C C . ARG A 1 108 ? -11.948 8.883 10.500 1.00 84.31 108 ARG A C 1
ATOM 890 O O . ARG A 1 108 ? -11.549 9.117 9.361 1.00 84.31 108 ARG A O 1
ATOM 897 N N . ALA A 1 109 ? -11.299 8.062 11.326 1.00 85.69 109 ALA A N 1
ATOM 898 C CA . ALA A 1 109 ? -10.059 7.392 10.944 1.00 85.69 109 ALA A CA 1
ATOM 899 C C . ALA A 1 109 ? -10.255 6.533 9.687 1.00 85.69 109 ALA A C 1
ATOM 901 O O . ALA A 1 109 ? -9.465 6.630 8.753 1.00 85.69 109 ALA A O 1
ATOM 902 N N . GLN A 1 110 ? -11.336 5.750 9.636 1.00 85.94 110 GLN A N 1
ATOM 903 C CA . GLN A 1 110 ? -11.688 4.895 8.504 1.00 85.94 110 GLN A CA 1
ATOM 904 C C . GLN A 1 110 ? -11.958 5.683 7.219 1.00 85.94 110 GLN A C 1
ATOM 906 O O . GLN A 1 110 ? -11.485 5.265 6.160 1.00 85.94 110 GLN A O 1
ATOM 911 N N . ALA A 1 111 ? -12.627 6.834 7.325 1.00 84.88 111 ALA A N 1
ATOM 912 C CA . ALA A 1 111 ? -12.920 7.728 6.209 1.00 84.88 111 ALA A CA 1
ATOM 913 C C . ALA A 1 111 ? -11.645 8.278 5.552 1.00 84.88 111 ALA A C 1
ATOM 915 O O . ALA A 1 111 ? -11.509 8.265 4.327 1.00 84.88 111 ALA A O 1
ATOM 916 N N . TYR A 1 112 ? -10.656 8.682 6.354 1.00 85.81 112 TYR A N 1
ATOM 917 C CA . TYR A 1 112 ? -9.382 9.187 5.833 1.00 85.81 112 TYR A CA 1
ATOM 918 C C . TYR A 1 112 ? -8.494 8.107 5.207 1.00 85.81 112 TYR A C 1
ATOM 920 O O . TYR A 1 112 ? -7.581 8.436 4.451 1.00 85.81 112 TYR A O 1
ATOM 928 N N . MET A 1 113 ? -8.767 6.818 5.437 1.00 86.44 113 MET A N 1
ATOM 929 C CA . MET A 1 113 ? -7.997 5.731 4.818 1.00 86.44 113 MET A CA 1
ATOM 930 C C . MET A 1 113 ? -8.205 5.608 3.306 1.00 86.44 113 MET A C 1
ATOM 932 O O . MET A 1 113 ? -7.439 4.900 2.646 1.00 86.44 113 MET A O 1
ATOM 936 N N . VAL A 1 114 ? -9.226 6.258 2.738 1.00 85.25 114 VAL A N 1
ATOM 937 C CA . VAL A 1 114 ? -9.477 6.211 1.292 1.00 85.25 114 VAL A CA 1
ATOM 938 C C . VAL A 1 114 ? -8.312 6.807 0.495 1.00 85.25 114 VAL A C 1
ATOM 940 O O . VAL A 1 114 ? -7.908 6.238 -0.517 1.00 85.25 114 VAL A O 1
ATOM 943 N N . PHE A 1 115 ? -7.704 7.887 0.990 1.00 87.31 115 PHE A N 1
ATOM 944 C CA . PHE A 1 115 ? -6.585 8.560 0.332 1.00 87.31 115 PHE A CA 1
ATOM 945 C C . PHE A 1 115 ? -5.336 7.678 0.225 1.00 87.31 115 PHE A C 1
ATOM 947 O O . PHE A 1 115 ? -4.874 7.446 -0.893 1.00 87.31 115 PHE A O 1
ATOM 954 N N . PRO A 1 116 ? -4.796 7.110 1.321 1.00 88.12 116 PRO A N 1
ATOM 955 C CA . PRO A 1 116 ? -3.646 6.229 1.206 1.00 88.12 116 PRO A CA 1
ATOM 956 C C . PRO A 1 116 ? -3.978 4.939 0.439 1.00 88.12 116 PRO A C 1
ATOM 958 O O . PRO A 1 116 ? -3.114 4.415 -0.260 1.00 88.12 116 PRO A O 1
ATOM 961 N N . ALA A 1 117 ? -5.224 4.450 0.466 1.00 86.56 117 ALA A N 1
ATOM 962 C CA . ALA A 1 117 ? -5.632 3.326 -0.378 1.00 86.56 117 ALA A CA 1
ATOM 963 C C . ALA A 1 117 ? -5.548 3.656 -1.882 1.00 86.56 117 ALA A C 1
ATOM 965 O O . ALA A 1 117 ? -4.989 2.874 -2.648 1.00 86.56 117 ALA A O 1
ATOM 966 N N . MET A 1 118 ? -6.039 4.827 -2.297 1.00 88.19 118 MET A N 1
ATOM 967 C CA . MET A 1 118 ? -5.941 5.321 -3.680 1.00 88.19 118 MET 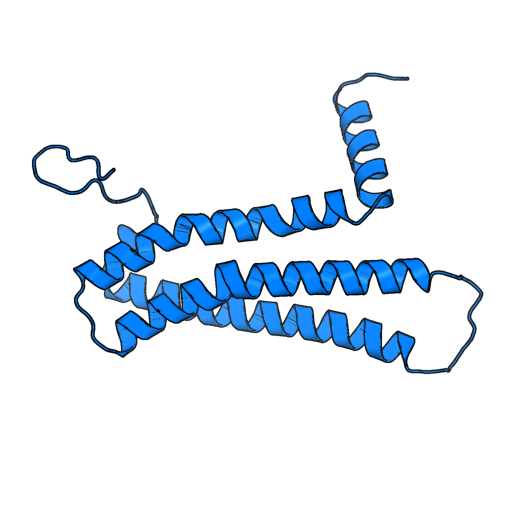A CA 1
ATOM 968 C C . MET A 1 118 ? -4.480 5.474 -4.128 1.00 88.19 118 MET A C 1
ATOM 970 O O . MET A 1 118 ? -4.108 5.063 -5.232 1.00 88.19 118 MET A O 1
ATOM 974 N N . THR A 1 119 ? -3.626 5.996 -3.244 1.00 88.88 119 THR A N 1
ATOM 975 C CA . THR A 1 119 ? -2.179 6.065 -3.481 1.00 88.88 119 THR A CA 1
ATOM 976 C C . THR A 1 119 ? -1.588 4.672 -3.667 1.00 88.88 119 THR A C 1
ATOM 978 O O . THR A 1 119 ? -0.826 4.449 -4.602 1.00 88.88 119 THR A O 1
ATOM 981 N N . CYS A 1 120 ? -1.969 3.702 -2.833 1.00 89.81 120 CYS A N 1
ATOM 982 C CA . CYS A 1 120 ? -1.493 2.329 -2.954 1.00 89.81 120 CYS A CA 1
ATOM 983 C C . CYS A 1 120 ? -1.865 1.712 -4.311 1.00 89.81 120 CYS A C 1
ATOM 985 O O . CYS A 1 120 ? -1.005 1.119 -4.962 1.00 89.81 120 CYS A O 1
ATOM 987 N N . TYR A 1 121 ? -3.112 1.875 -4.763 1.00 88.00 121 TYR A N 1
ATOM 988 C CA . TYR A 1 121 ? -3.571 1.298 -6.032 1.00 88.00 121 TYR A CA 1
ATOM 989 C C . TYR A 1 121 ? -2.853 1.883 -7.248 1.00 88.00 121 TYR A C 1
ATOM 991 O O . TYR A 1 121 ? -2.544 1.159 -8.191 1.00 88.00 121 TYR A O 1
ATOM 999 N N . SER A 1 122 ? -2.533 3.174 -7.211 1.00 91.06 122 SER A N 1
ATOM 1000 C CA . SER A 1 122 ? -1.823 3.843 -8.304 1.00 91.06 122 SER A CA 1
ATOM 1001 C C . SER A 1 122 ? -0.294 3.733 -8.205 1.00 91.06 122 SER A C 1
ATOM 1003 O O . SER A 1 122 ? 0.406 3.886 -9.208 1.00 91.06 122 SER A O 1
ATOM 1005 N N . SER A 1 123 ? 0.246 3.406 -7.026 1.00 89.69 123 SER A N 1
ATOM 1006 C CA . SER A 1 123 ? 1.690 3.387 -6.764 1.00 89.69 123 SER A CA 1
ATOM 1007 C C . SER A 1 123 ? 2.471 2.465 -7.694 1.00 89.69 123 SER A C 1
ATOM 1009 O O . SER A 1 123 ? 3.524 2.856 -8.188 1.00 89.69 123 SER A O 1
ATOM 1011 N N . THR A 1 124 ? 1.948 1.271 -7.985 1.00 88.25 124 THR A N 1
ATOM 1012 C CA . THR A 1 124 ? 2.640 0.289 -8.834 1.00 88.25 124 THR A CA 1
ATOM 1013 C C . THR A 1 124 ? 2.875 0.850 -10.233 1.00 88.25 124 THR A C 1
ATOM 1015 O O . THR A 1 124 ? 3.980 0.742 -10.759 1.00 88.25 124 THR A O 1
ATOM 1018 N N . PHE A 1 125 ? 1.870 1.517 -10.808 1.00 88.81 125 PHE A N 1
ATOM 1019 C CA . PHE A 1 125 ? 2.000 2.173 -12.106 1.00 88.81 125 PHE A CA 1
ATOM 1020 C C . PHE A 1 125 ? 3.083 3.255 -12.072 1.00 88.81 125 PHE A C 1
ATOM 1022 O O . PHE A 1 125 ? 4.024 3.204 -12.863 1.00 88.81 125 PHE A O 1
ATOM 1029 N N . TYR A 1 126 ? 3.000 4.195 -11.125 1.00 89.94 126 TYR A N 1
ATOM 1030 C CA . TYR A 1 126 ? 3.947 5.309 -11.050 1.00 89.94 126 TYR A CA 1
ATOM 1031 C C . TYR A 1 126 ? 5.378 4.852 -10.754 1.00 89.94 126 TYR A C 1
ATOM 1033 O O . TYR A 1 126 ? 6.323 5.345 -11.367 1.00 89.94 126 TYR A O 1
ATOM 1041 N N . VAL A 1 127 ? 5.560 3.881 -9.858 1.00 89.06 127 VAL A N 1
ATOM 1042 C CA . VAL A 1 127 ? 6.881 3.345 -9.514 1.00 89.06 127 VAL A CA 1
ATOM 1043 C C . VAL A 1 127 ? 7.500 2.623 -10.712 1.00 89.06 127 VAL A C 1
ATOM 1045 O O . VAL A 1 127 ? 8.656 2.894 -11.047 1.00 89.06 127 VAL A O 1
ATOM 1048 N N . CYS A 1 128 ? 6.738 1.773 -11.408 1.00 86.12 128 CYS A N 1
ATOM 1049 C CA . CYS A 1 128 ? 7.199 1.104 -12.627 1.00 86.12 128 CYS A CA 1
ATOM 1050 C C . CYS A 1 128 ? 7.525 2.104 -13.740 1.00 86.12 128 CYS A C 1
ATOM 1052 O O . CYS A 1 128 ? 8.573 1.992 -14.377 1.00 86.12 128 CYS A O 1
ATOM 1054 N N . PHE A 1 129 ? 6.674 3.112 -13.935 1.00 87.25 129 PHE A N 1
ATOM 1055 C CA . PHE A 1 129 ? 6.882 4.160 -14.928 1.00 87.25 129 PHE A CA 1
ATOM 1056 C C . PHE A 1 129 ? 8.154 4.974 -14.656 1.00 87.25 129 PHE A C 1
ATOM 1058 O O . PHE A 1 129 ? 8.948 5.200 -15.566 1.00 87.25 129 PHE A O 1
ATOM 1065 N N . LEU A 1 130 ? 8.405 5.370 -13.406 1.00 85.50 130 LEU A N 1
ATOM 1066 C CA . LEU A 1 130 ? 9.589 6.157 -13.050 1.00 85.50 130 LEU A CA 1
ATOM 1067 C C . LEU A 1 130 ? 10.889 5.343 -13.103 1.00 85.50 130 LEU A C 1
ATOM 1069 O O . LEU A 1 130 ? 11.929 5.868 -13.501 1.00 85.50 130 LEU A O 1
ATOM 1073 N N . ARG A 1 131 ? 10.859 4.068 -12.697 1.00 81.44 131 ARG A N 1
ATOM 1074 C CA . ARG A 1 131 ? 12.073 3.248 -12.531 1.00 81.44 131 ARG A CA 1
ATOM 1075 C C . ARG A 1 131 ? 12.453 2.430 -13.763 1.00 81.44 131 ARG A C 1
ATOM 1077 O O . ARG A 1 131 ? 13.637 2.164 -13.957 1.00 81.44 131 ARG A O 1
ATOM 1084 N N . SER A 1 132 ? 11.493 2.041 -14.603 1.00 81.19 132 SER A N 1
ATOM 1085 C CA . SER A 1 132 ? 11.744 1.172 -15.756 1.00 81.19 132 SER A CA 1
ATOM 1086 C C . SER A 1 132 ? 11.630 1.938 -17.076 1.00 81.19 132 SER A C 1
ATOM 1088 O O . SER A 1 132 ? 10.553 2.360 -17.499 1.00 81.19 132 SER A O 1
ATOM 1090 N N . SER A 1 133 ? 12.764 2.121 -17.762 1.00 79.81 133 SER A N 1
ATOM 1091 C CA . SER A 1 133 ? 12.795 2.639 -19.140 1.00 79.81 133 SER A CA 1
ATOM 1092 C C . SER A 1 133 ? 12.075 1.707 -20.115 1.00 79.81 133 SER A C 1
ATOM 1094 O O . SER A 1 133 ? 11.394 2.180 -21.020 1.00 79.81 133 SER A O 1
ATOM 1096 N N . GLU A 1 134 ? 12.165 0.394 -19.889 1.00 80.62 134 GLU A N 1
ATOM 1097 C CA . GLU A 1 134 ? 11.477 -0.618 -20.692 1.00 80.62 134 GLU A CA 1
ATOM 1098 C C . GLU A 1 134 ? 9.959 -0.510 -20.555 1.00 80.62 134 GLU A C 1
ATOM 1100 O O . GLU A 1 134 ? 9.248 -0.515 -21.559 1.00 80.62 134 GLU A O 1
ATOM 1105 N N . TYR A 1 135 ? 9.467 -0.325 -19.326 1.00 83.62 135 TYR A N 1
ATOM 1106 C CA . TYR A 1 135 ? 8.041 -0.126 -19.073 1.00 83.62 135 TYR A CA 1
ATOM 1107 C C . TYR A 1 135 ? 7.518 1.119 -19.799 1.00 83.62 135 TYR A C 1
ATOM 1109 O O . TYR A 1 135 ? 6.514 1.042 -20.504 1.00 83.62 135 TYR A O 1
ATOM 1117 N N . ARG A 1 136 ? 8.244 2.245 -19.719 1.00 88.44 136 ARG A N 1
ATOM 1118 C CA . ARG A 1 136 ? 7.904 3.476 -20.455 1.00 88.44 136 ARG A CA 1
ATOM 1119 C C . ARG A 1 136 ? 7.885 3.270 -21.966 1.00 88.44 136 ARG A C 1
ATOM 1121 O O . ARG A 1 136 ? 6.965 3.737 -22.630 1.00 88.44 136 ARG A O 1
ATOM 1128 N N . ARG A 1 137 ? 8.876 2.556 -22.508 1.00 87.56 137 ARG A N 1
ATOM 1129 C CA . ARG A 1 137 ? 8.970 2.266 -23.945 1.00 87.56 137 ARG A CA 1
ATOM 1130 C C . ARG A 1 137 ? 7.768 1.462 -24.438 1.00 87.56 137 ARG A C 1
ATOM 1132 O O . ARG A 1 137 ? 7.200 1.798 -25.472 1.00 87.56 137 ARG A O 1
ATOM 1139 N N . ILE A 1 138 ? 7.382 0.414 -23.710 1.00 88.69 138 ILE A N 1
ATOM 1140 C CA . ILE A 1 138 ? 6.224 -0.423 -24.059 1.00 88.69 138 ILE A CA 1
ATOM 1141 C C . ILE A 1 138 ? 4.927 0.380 -23.937 1.00 88.69 138 ILE A C 1
ATOM 1143 O O . ILE A 1 138 ? 4.113 0.358 -24.856 1.00 88.69 138 ILE A O 1
ATOM 1147 N N . PHE A 1 139 ? 4.764 1.130 -22.848 1.00 89.62 139 PHE A N 1
ATOM 1148 C CA . PHE A 1 139 ? 3.588 1.968 -22.623 1.00 89.62 139 PHE A CA 1
ATOM 1149 C C . PHE A 1 139 ? 3.406 3.012 -23.734 1.00 89.62 139 PHE A C 1
ATOM 1151 O O . PHE A 1 139 ? 2.312 3.168 -24.269 1.00 89.62 139 PHE A O 1
ATOM 1158 N N . TRP A 1 140 ? 4.491 3.666 -24.158 1.00 89.00 140 TRP A N 1
ATOM 1159 C CA . TRP A 1 140 ? 4.445 4.610 -25.273 1.00 89.00 140 TRP A CA 1
ATOM 1160 C C . TRP A 1 140 ? 4.049 3.937 -26.589 1.00 89.00 140 TRP A C 1
ATOM 1162 O O . TRP A 1 140 ? 3.185 4.443 -27.298 1.00 89.00 140 TRP A O 1
ATOM 1172 N N . ARG A 1 141 ? 4.611 2.758 -26.893 1.00 89.62 141 ARG A N 1
ATOM 1173 C CA . ARG A 1 141 ? 4.213 1.977 -28.078 1.00 89.62 141 ARG A CA 1
ATOM 1174 C C . ARG A 1 141 ? 2.725 1.634 -28.070 1.00 89.62 141 ARG A C 1
ATOM 1176 O O . ARG A 1 141 ? 2.088 1.717 -29.112 1.00 89.62 141 ARG A O 1
ATOM 1183 N N . GLN A 1 142 ? 2.173 1.271 -26.912 1.00 90.62 142 GLN A N 1
ATOM 1184 C CA . GLN A 1 142 ? 0.743 0.994 -26.766 1.00 90.62 142 GLN A CA 1
ATOM 1185 C C . GLN A 1 142 ? -0.110 2.243 -27.008 1.00 90.62 142 GLN A C 1
ATOM 1187 O O . GLN A 1 142 ? -1.110 2.149 -27.713 1.00 90.62 142 GLN A O 1
ATOM 1192 N N . ILE A 1 143 ? 0.291 3.405 -26.477 1.00 90.44 143 ILE A N 1
ATOM 1193 C CA . ILE A 1 143 ? -0.402 4.678 -26.730 1.00 90.44 143 ILE A CA 1
ATOM 1194 C C . ILE A 1 143 ? -0.399 4.999 -28.222 1.00 90.44 143 ILE A C 1
ATOM 1196 O O . ILE A 1 143 ? -1.461 5.231 -28.779 1.00 90.44 143 ILE A O 1
ATOM 1200 N N . VAL A 1 144 ? 0.770 4.962 -28.864 1.00 90.69 144 VAL A N 1
ATOM 1201 C CA . VAL A 1 144 ? 0.933 5.267 -30.294 1.00 90.69 144 VAL A CA 1
ATOM 1202 C C . VAL A 1 144 ? 0.095 4.325 -31.167 1.00 90.69 144 VAL A C 1
ATOM 1204 O O . VAL A 1 144 ? -0.586 4.774 -32.086 1.00 90.69 144 VAL A O 1
ATOM 1207 N N . ALA A 1 145 ? 0.079 3.029 -30.841 1.00 89.38 145 ALA A N 1
ATOM 1208 C CA . ALA A 1 145 ? -0.751 2.048 -31.537 1.00 89.38 145 ALA A CA 1
ATOM 1209 C C . ALA A 1 145 ? -2.257 2.306 -31.347 1.00 89.38 145 ALA A C 1
ATOM 1211 O O . ALA A 1 145 ? -3.025 2.156 -32.293 1.00 89.38 145 ALA A O 1
ATOM 1212 N N . MET A 1 146 ? -2.689 2.707 -30.145 1.00 87.38 146 MET A N 1
ATOM 1213 C CA . MET A 1 146 ? -4.094 3.023 -29.860 1.00 87.38 146 MET A CA 1
ATOM 1214 C C . MET A 1 146 ? -4.550 4.347 -30.481 1.00 87.38 146 MET A C 1
ATOM 1216 O O . MET A 1 146 ? -5.696 4.451 -30.905 1.00 87.38 146 MET A O 1
ATOM 1220 N N . THR A 1 147 ? -3.682 5.358 -30.546 1.00 86.62 147 THR A N 1
ATOM 1221 C CA . THR A 1 147 ? -4.013 6.670 -31.123 1.00 86.62 147 THR A CA 1
ATOM 1222 C C . THR A 1 147 ? -3.878 6.712 -32.645 1.00 86.62 147 THR A C 1
ATOM 1224 O O . THR A 1 147 ? -4.163 7.745 -33.244 1.00 86.62 147 THR A O 1
ATOM 1227 N N . GLY A 1 148 ? -3.474 5.609 -33.287 1.00 73.06 148 GLY A N 1
ATOM 1228 C CA . GLY A 1 148 ? -3.397 5.493 -34.746 1.00 73.06 148 GLY A CA 1
ATOM 1229 C C . GLY A 1 148 ? -2.309 6.351 -35.398 1.00 73.06 148 GLY A C 1
ATOM 1230 O O . GLY A 1 148 ? -2.254 6.436 -36.624 1.00 73.06 148 GLY A O 1
ATOM 1231 N N . TYR A 1 149 ? -1.428 6.973 -34.612 1.00 61.50 149 TYR A N 1
ATOM 1232 C CA . TYR A 1 149 ? -0.266 7.676 -35.144 1.00 61.50 149 TYR A CA 1
ATOM 1233 C C . TYR A 1 149 ? 0.794 6.646 -35.546 1.00 61.50 149 TYR A C 1
ATOM 1235 O O . TYR A 1 149 ? 1.677 6.307 -34.767 1.00 61.50 149 TYR A O 1
ATOM 1243 N N . CYS A 1 150 ? 0.719 6.129 -36.773 1.00 56.88 150 CYS A N 1
ATOM 1244 C CA . CYS A 1 150 ? 1.882 5.510 -37.408 1.00 56.88 150 CYS A CA 1
ATOM 1245 C C . CYS A 1 150 ? 2.947 6.599 -37.601 1.00 56.88 150 CYS A C 1
ATOM 1247 O O . CYS A 1 150 ? 2.792 7.463 -38.462 1.00 56.88 150 CYS A O 1
ATOM 1249 N N . GLY A 1 151 ? 3.977 6.586 -36.756 1.00 52.69 151 GLY A N 1
ATOM 1250 C CA . GLY A 1 151 ? 5.251 7.247 -37.040 1.00 52.69 151 GLY A CA 1
ATOM 1251 C C . GLY A 1 151 ? 6.113 6.350 -37.910 1.00 52.69 151 GLY A C 1
ATOM 1252 O O . GLY A 1 151 ? 6.205 5.150 -37.562 1.00 52.69 151 GLY A O 1
#

Sequence (151 aa):
SVLYVDDDEIKLCQPPLSLSFTVRRVWYFIGLVFNAVTVLAYLSAFAIIYYKHCKPYQKHKFDNSDIERRAMQTLLVIILVFIFSRLLSTFLANFLVFAGYSKDLIERAQAYMVFPAMTCYSSTFYVCFLRSSEYRRIFWRQIVAMTGYCG

Secondary structure (DSSP, 8-state):
-PPEETTEE-----GGGGS-HHHHHHHHHHHHHHHHHHHHHHHHHHHHHHHHHH------S---HHHHHHHHHHHHHHHHHHIIIIIHHHHHHHHHHHTT--HHHHHHHHHHTHHHHHHHHHHHHHHHHHH-HHHHHHHHHHHHHHTT---